Protein AF-A0A522XAZ9-F1 (afdb_monomer)

Nearest PDB structures (foldseek):
  8arv-assembly1_B  TM=9.675E-01  e=7.047E-03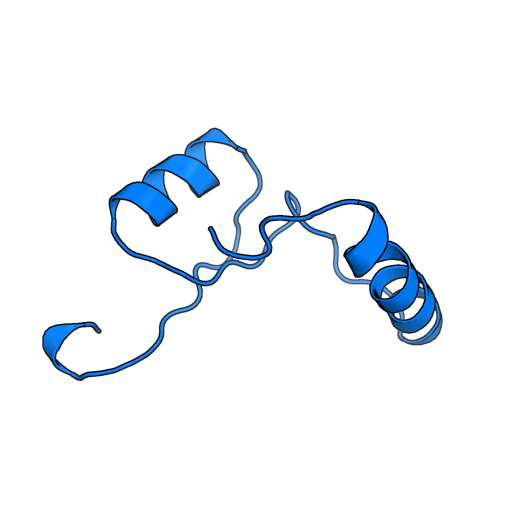  Pseudomonas aeruginosa PAO1
  5mkg-assembly2_B  TM=9.280E-01  e=3.470E-02  Pseudomonas aeruginosa
  4y8e-assembly2_B  TM=8.820E-01  e=2.630E-02  Pseudomonas aeruginosa PAO1
  2r6o-assembly1_B  TM=9.020E-01  e=1.388E-01  Thiobacillus denitrificans ATCC 25259
  3u2e-assembly1_B  TM=9.214E-01  e=1.708E-01  Caulobacter vibrioides CB15

Mean predicted aligned error: 4.86 Å

Sequence (60 aa):
AHKLGLSVIAEGVETEVQRKLLAAAGCNYAQGYLFSKPVQAGEFEELLKNWQHQNPAATV

Radius of gyration: 12.97 Å; Cα contacts (8 Å, |Δi|>4): 57; chains: 1; bounding box: 25×27×35 Å

Secondary structure (DSSP, 8-state):
-GGGT---EEE---SHHHHHHHHHTT--EEESTTT-----HHHHHHHHHHHHHH-S----

Foldseek 3Di:
DVVVVDQDEAEADQDPVSQVVCVVVVRWHYDHVVLHDDDDPVVVVVCVVCVVVPDVDNTD

Solvent-accessible surface area (backbone atoms only — not comparable to full-atom values): 3741 Å² total; per-residue (Å²): 89,73,96,73,75,46,89,60,70,45,74,76,35,61,45,73,68,55,40,53,54,38,31,77,70,70,38,59,36,70,43,27,64,61,80,47,69,95,69,54,76,78,52,44,57,56,50,58,69,50,44,73,79,76,46,95,66,91,52,82

pLDDT: mean 87.46, std 14.91, range [44.59, 97.88]

Structure (mmCIF, N/CA/C/O backbone):
data_AF-A0A522XAZ9-F1
#
_entry.id   AF-A0A522XAZ9-F1
#
loop_
_atom_site.group_PDB
_atom_site.id
_a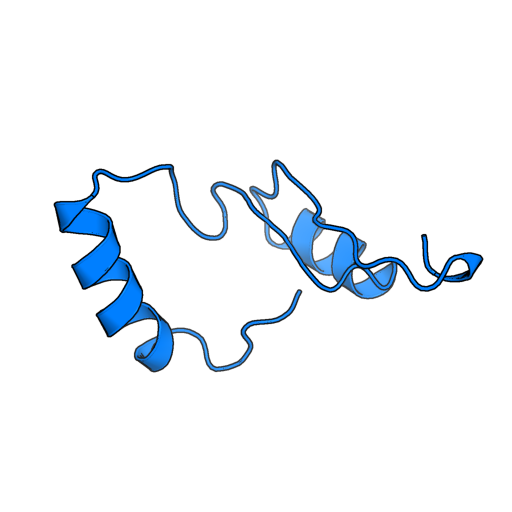tom_site.type_symbol
_atom_site.label_atom_id
_atom_site.label_alt_id
_atom_site.label_comp_id
_atom_site.label_asym_id
_atom_site.label_entity_id
_atom_site.label_seq_id
_atom_site.pdbx_PDB_ins_code
_atom_site.Cartn_x
_atom_site.Cartn_y
_atom_site.Cartn_z
_atom_site.occupancy
_atom_site.B_iso_or_equiv
_atom_site.auth_seq_id
_atom_site.auth_comp_id
_atom_site.auth_asym_id
_atom_site.auth_atom_id
_atom_site.pdbx_PDB_model_num
ATOM 1 N N . ALA A 1 1 ? 1.690 -10.802 -15.184 1.00 83.31 1 ALA A N 1
ATOM 2 C CA . ALA A 1 1 ? 0.428 -10.113 -14.856 1.00 83.31 1 ALA A CA 1
ATOM 3 C C . ALA A 1 1 ? -0.111 -9.300 -16.027 1.00 83.31 1 ALA A C 1
ATOM 5 O O . ALA A 1 1 ? -1.185 -9.634 -16.505 1.00 83.31 1 ALA A O 1
ATOM 6 N N . HIS A 1 2 ? 0.641 -8.326 -16.561 1.00 88.12 2 HIS A N 1
ATOM 7 C CA . HIS A 1 2 ? 0.147 -7.449 -17.639 1.00 88.12 2 HIS A CA 1
ATOM 8 C C . HIS A 1 2 ? -0.342 -8.199 -18.887 1.00 88.12 2 HIS A C 1
ATOM 10 O O . HIS A 1 2 ? -1.430 -7.925 -19.373 1.00 88.12 2 HIS A O 1
ATOM 16 N N . LYS A 1 3 ? 0.389 -9.225 -19.351 1.00 93.81 3 LYS A N 1
ATOM 17 C CA . LYS A 1 3 ? -0.036 -10.072 -20.489 1.00 93.81 3 LYS A CA 1
ATOM 18 C C . LYS A 1 3 ? -1.304 -10.898 -20.229 1.00 93.81 3 LYS A C 1
ATOM 20 O O . LYS A 1 3 ? -1.914 -11.375 -21.173 1.00 93.81 3 LYS A O 1
ATOM 25 N N . LEU A 1 4 ? -1.663 -11.091 -18.961 1.00 94.88 4 LEU A N 1
ATOM 26 C CA . LEU A 1 4 ? -2.868 -11.805 -18.537 1.00 94.88 4 LEU A CA 1
ATOM 27 C C . LEU A 1 4 ? -4.009 -10.838 -18.178 1.00 94.88 4 LEU A C 1
ATOM 29 O O . LEU A 1 4 ? -5.050 -11.290 -17.721 1.00 94.88 4 LEU A O 1
ATOM 33 N N . GLY A 1 5 ? -3.813 -9.520 -18.330 1.00 92.00 5 GLY A N 1
ATOM 34 C CA . GLY A 1 5 ? -4.805 -8.511 -17.946 1.00 92.00 5 GLY A CA 1
ATOM 35 C C . GLY A 1 5 ? -5.080 -8.439 -16.440 1.00 92.00 5 GLY A C 1
ATOM 36 O O . GLY A 1 5 ? -6.137 -7.966 -16.040 1.00 92.00 5 GLY A O 1
ATOM 37 N N . LEU A 1 6 ? -4.160 -8.928 -15.602 1.00 92.44 6 LEU A N 1
ATOM 38 C CA . LEU A 1 6 ? -4.339 -8.970 -14.149 1.00 92.44 6 LEU A CA 1
ATOM 39 C C . LEU A 1 6 ? -3.753 -7.729 -13.472 1.00 92.44 6 LEU A C 1
ATOM 41 O O . LEU A 1 6 ? -2.617 -7.340 -13.764 1.00 92.44 6 LEU A O 1
ATOM 45 N N . SER A 1 7 ? -4.489 -7.188 -12.502 1.00 90.50 7 SER A N 1
ATOM 46 C CA . SER A 1 7 ? -3.963 -6.237 -11.520 1.00 90.50 7 SER A CA 1
ATOM 47 C C . SER A 1 7 ? -3.061 -6.950 -10.515 1.00 90.50 7 SER A C 1
ATOM 49 O O . SER A 1 7 ? -3.324 -8.088 -10.127 1.00 90.50 7 SER A O 1
ATOM 51 N N . VAL A 1 8 ? -1.997 -6.274 -10.085 1.00 92.31 8 VAL A N 1
ATOM 52 C CA . VAL A 1 8 ? -1.061 -6.768 -9.066 1.00 92.31 8 VAL A CA 1
ATOM 53 C C . VAL A 1 8 ? -0.888 -5.739 -7.967 1.00 92.31 8 VAL A C 1
ATOM 55 O O . VAL A 1 8 ? -0.860 -4.544 -8.251 1.00 92.31 8 VAL A O 1
ATOM 58 N N . ILE A 1 9 ? -0.754 -6.221 -6.733 1.00 94.62 9 ILE A N 1
ATOM 59 C CA . ILE A 1 9 ? -0.440 -5.416 -5.555 1.00 94.62 9 ILE A CA 1
ATOM 60 C C . ILE A 1 9 ? 0.965 -5.803 -5.100 1.00 94.62 9 ILE A C 1
ATOM 62 O O . ILE A 1 9 ? 1.250 -6.985 -4.914 1.00 94.62 9 ILE A O 1
ATOM 66 N N . ALA A 1 10 ? 1.845 -4.818 -4.947 1.00 96.06 10 ALA A N 1
ATOM 67 C CA . ALA A 1 10 ? 3.145 -5.018 -4.321 1.00 96.06 10 ALA A CA 1
ATOM 68 C C . ALA A 1 10 ? 3.026 -4.866 -2.798 1.00 96.06 10 ALA A C 1
ATOM 70 O O . ALA A 1 10 ? 2.678 -3.795 -2.308 1.00 96.06 10 ALA A O 1
ATOM 71 N N . GLU A 1 11 ? 3.320 -5.924 -2.049 1.00 97.56 11 GLU A N 1
ATOM 72 C CA . GLU A 1 11 ? 3.291 -5.911 -0.583 1.00 97.56 11 GLU A CA 1
ATOM 73 C C . GLU A 1 11 ? 4.678 -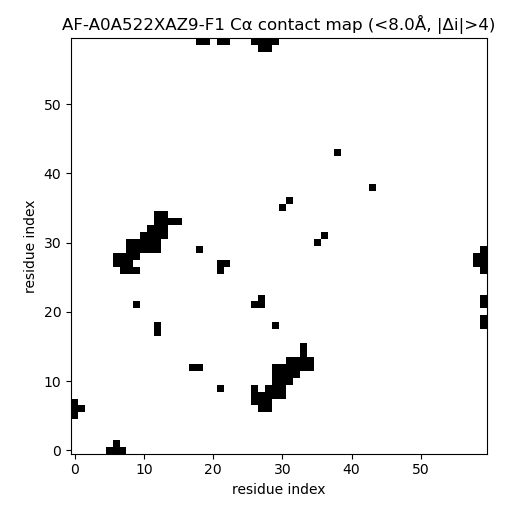5.626 0.012 1.00 97.56 11 GLU A C 1
ATOM 75 O O . GLU A 1 11 ? 5.705 -5.931 -0.596 1.00 97.56 11 GLU A O 1
ATOM 80 N N . GLY A 1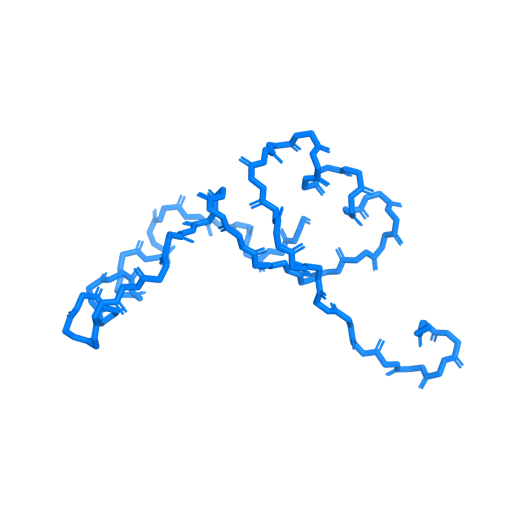 12 ? 4.712 -5.045 1.215 1.00 96.81 12 GLY A N 1
ATOM 81 C CA . GLY A 1 12 ? 5.954 -4.751 1.937 1.00 96.81 12 GLY A CA 1
ATOM 82 C C . GLY A 1 12 ? 6.687 -3.492 1.459 1.00 96.81 12 GLY A C 1
ATOM 83 O O . GLY A 1 12 ? 7.908 -3.416 1.558 1.00 96.81 12 GLY A O 1
ATOM 84 N N . VAL A 1 13 ? 5.972 -2.497 0.921 1.00 97.12 13 VAL A N 1
ATOM 85 C CA . VAL A 1 13 ? 6.576 -1.215 0.518 1.00 97.12 13 VAL A CA 1
ATOM 86 C C . VAL A 1 13 ? 6.774 -0.310 1.733 1.00 97.12 13 VAL A C 1
ATOM 88 O O . VAL A 1 13 ? 5.817 0.190 2.323 1.00 97.12 13 VAL A O 1
ATOM 91 N N . GLU A 1 14 ? 8.027 -0.075 2.098 1.00 97.75 14 GLU A N 1
ATOM 92 C CA . GLU A 1 14 ? 8.408 0.663 3.308 1.00 97.75 14 GLU A CA 1
ATOM 93 C C . GLU A 1 14 ? 9.166 1.961 3.005 1.00 97.75 14 GLU A C 1
ATOM 95 O O . GLU A 1 14 ? 9.269 2.833 3.863 1.00 97.75 14 G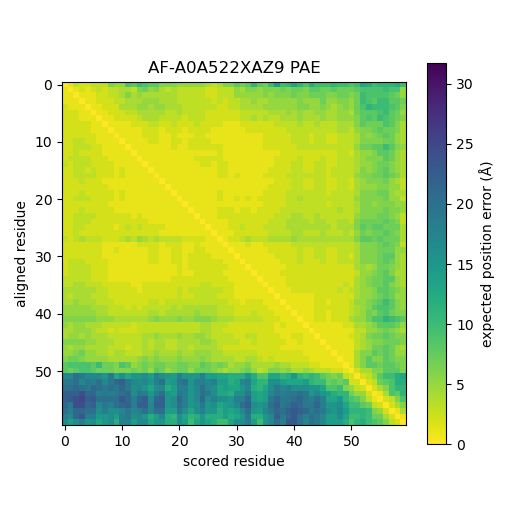LU A O 1
ATOM 100 N N . THR A 1 15 ? 9.673 2.124 1.779 1.00 96.44 15 THR A N 1
ATOM 101 C CA . THR A 1 15 ? 10.490 3.279 1.381 1.00 96.44 15 THR A CA 1
ATOM 102 C C . THR A 1 15 ? 10.037 3.893 0.058 1.00 96.44 15 THR A C 1
ATOM 104 O O . THR A 1 15 ? 9.596 3.199 -0.860 1.00 96.44 15 THR A O 1
ATOM 107 N N . GLU A 1 16 ? 10.241 5.204 -0.094 1.00 95.38 16 GLU A N 1
ATOM 108 C CA . GLU A 1 16 ? 9.986 5.918 -1.355 1.00 95.38 16 GLU A CA 1
ATOM 109 C C . GLU A 1 16 ? 10.779 5.353 -2.542 1.00 95.38 16 GLU A C 1
ATOM 111 O O . GLU A 1 16 ? 10.314 5.392 -3.679 1.00 95.38 16 GLU A O 1
ATOM 116 N N . VAL A 1 17 ? 11.975 4.809 -2.298 1.00 97.19 17 VAL A N 1
ATOM 117 C CA . VAL A 1 17 ? 12.791 4.185 -3.350 1.00 97.19 17 VAL A CA 1
ATOM 118 C C . VAL A 1 17 ? 12.112 2.922 -3.885 1.00 97.19 17 VAL A C 1
ATOM 120 O O . VAL A 1 17 ? 12.014 2.758 -5.100 1.00 97.19 17 VAL A O 1
ATOM 123 N N . GLN A 1 18 ? 11.588 2.064 -3.002 1.00 97.00 18 GLN A N 1
ATOM 124 C CA . GLN A 1 18 ? 10.819 0.879 -3.400 1.00 97.00 18 GLN A CA 1
ATOM 125 C C . GLN A 1 18 ? 9.561 1.274 -4.179 1.00 97.00 18 GLN A C 1
ATOM 127 O O . GLN A 1 18 ? 9.320 0.718 -5.250 1.00 97.00 18 GLN A O 1
ATOM 132 N N . ARG A 1 19 ? 8.800 2.272 -3.696 1.00 95.44 19 ARG A N 1
ATOM 133 C CA . ARG A 1 19 ? 7.614 2.785 -4.402 1.00 95.44 19 ARG A CA 1
ATOM 134 C C . ARG A 1 19 ? 7.964 3.228 -5.823 1.00 95.44 19 ARG A C 1
ATOM 136 O O . ARG A 1 19 ? 7.358 2.752 -6.775 1.00 95.44 19 ARG A O 1
ATOM 143 N N . LYS A 1 20 ? 8.989 4.072 -5.982 1.00 94.88 20 LYS A N 1
ATOM 144 C CA . LYS A 1 20 ? 9.414 4.582 -7.298 1.00 94.88 20 LYS A CA 1
ATOM 145 C C . LYS A 1 20 ? 9.852 3.472 -8.256 1.00 94.88 20 LYS A C 1
ATOM 147 O O . LYS A 1 20 ? 9.522 3.533 -9.438 1.00 94.88 20 LYS A O 1
ATOM 152 N N . LEU A 1 21 ? 10.565 2.456 -7.764 1.00 96.44 21 LEU A N 1
ATOM 153 C CA . LEU A 1 21 ? 10.961 1.298 -8.575 1.00 96.44 21 LEU A CA 1
ATOM 154 C C . LEU A 1 21 ? 9.747 0.490 -9.053 1.00 96.44 21 LEU A C 1
ATOM 156 O O . LEU A 1 21 ? 9.694 0.097 -10.216 1.00 96.44 21 LEU A O 1
ATOM 160 N N . LEU A 1 22 ? 8.762 0.274 -8.180 1.00 95.19 22 LEU A N 1
ATOM 161 C CA . LEU A 1 22 ? 7.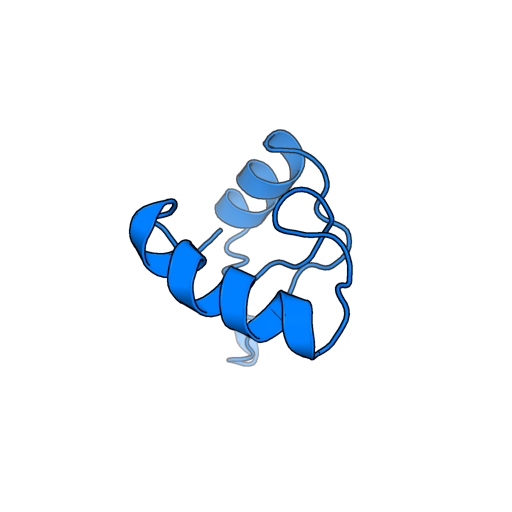523 -0.429 -8.518 1.00 95.19 22 LEU A CA 1
ATOM 162 C C . LEU A 1 22 ? 6.682 0.356 -9.536 1.00 95.19 22 LEU A C 1
ATOM 164 O O . LEU A 1 22 ? 6.173 -0.248 -10.481 1.00 95.19 22 LEU A O 1
ATOM 168 N N . ALA A 1 23 ? 6.615 1.685 -9.401 1.00 92.31 23 ALA A N 1
ATOM 169 C CA . ALA A 1 23 ? 5.951 2.569 -10.364 1.00 92.31 23 ALA A CA 1
ATOM 170 C C . ALA A 1 23 ? 6.597 2.445 -11.746 1.00 92.31 23 ALA A C 1
ATOM 172 O O . ALA A 1 23 ? 5.919 2.225 -12.748 1.00 92.31 23 ALA A O 1
ATOM 173 N N . ALA A 1 24 ? 7.932 2.523 -11.797 1.00 94.00 24 ALA A N 1
ATOM 174 C CA . ALA A 1 24 ? 8.693 2.392 -13.035 1.00 94.00 24 ALA A CA 1
ATOM 175 C C . ALA A 1 24 ? 8.524 1.010 -13.694 1.00 94.00 24 ALA A C 1
ATOM 177 O O . ALA A 1 24 ? 8.591 0.897 -14.916 1.00 94.00 24 ALA A O 1
ATOM 178 N N . ALA A 1 25 ? 8.262 -0.034 -12.902 1.00 93.06 25 ALA A N 1
ATOM 179 C CA . ALA A 1 25 ? 7.942 -1.376 -13.387 1.00 93.06 25 ALA A CA 1
ATOM 180 C C . ALA A 1 25 ? 6.468 -1.549 -13.822 1.00 93.06 25 ALA A C 1
ATOM 182 O O . ALA A 1 25 ? 6.077 -2.640 -14.246 1.00 93.06 25 ALA A O 1
ATOM 183 N N . GLY A 1 26 ? 5.639 -0.504 -13.719 1.00 91.06 26 GLY A N 1
ATOM 184 C CA . GLY A 1 26 ? 4.217 -0.541 -14.069 1.00 91.06 26 GLY A CA 1
ATOM 185 C C . GLY A 1 26 ? 3.351 -1.300 -13.059 1.00 91.06 26 GLY A C 1
ATOM 186 O O . GLY A 1 26 ? 2.335 -1.893 -13.436 1.00 91.06 26 GLY A O 1
ATOM 187 N N . CYS A 1 27 ? 3.777 -1.357 -11.794 1.00 93.56 27 CYS A N 1
ATOM 188 C CA . CYS A 1 27 ? 2.941 -1.819 -10.694 1.00 93.56 27 CYS A CA 1
ATOM 189 C C . CYS A 1 27 ? 2.138 -0.633 -10.158 1.00 93.56 27 CYS A C 1
ATOM 191 O O . CYS A 1 27 ? 2.726 0.350 -9.724 1.00 93.56 27 CYS A O 1
ATOM 193 N N . ASN A 1 28 ? 0.809 -0.734 -10.177 1.00 88.31 28 ASN A N 1
ATOM 194 C CA . ASN A 1 28 ? -0.073 0.409 -9.908 1.00 88.31 28 ASN A CA 1
ATOM 195 C C . ASN A 1 28 ? -0.677 0.392 -8.498 1.00 88.31 28 ASN A C 1
ATOM 197 O O . ASN A 1 28 ? -1.296 1.373 -8.089 1.00 88.31 28 ASN A O 1
ATOM 201 N N . TYR A 1 29 ? -0.495 -0.701 -7.754 1.00 92.25 29 TYR A N 1
ATOM 202 C CA . TYR A 1 29 ? -1.026 -0.870 -6.406 1.00 92.25 29 TYR A CA 1
ATOM 203 C C . TYR A 1 29 ? 0.073 -1.337 -5.458 1.00 92.25 29 TYR A C 1
ATOM 205 O O . TYR A 1 29 ? 0.898 -2.183 -5.814 1.00 92.25 29 TYR A O 1
ATOM 213 N N . ALA A 1 30 ? 0.066 -0.814 -4.236 1.00 94.06 30 ALA A N 1
ATOM 214 C CA . ALA A 1 30 ? 1.030 -1.186 -3.218 1.00 94.06 30 ALA A CA 1
ATOM 215 C C . ALA A 1 30 ? 0.426 -1.145 -1.812 1.00 94.06 30 ALA A C 1
ATOM 217 O O . ALA A 1 30 ? -0.464 -0.346 -1.525 1.00 94.06 30 ALA A O 1
ATOM 218 N N . GLN A 1 31 ? 0.960 -1.994 -0.940 1.00 95.81 31 GLN A N 1
ATOM 219 C CA . GLN A 1 31 ? 0.699 -2.016 0.492 1.00 95.81 31 GLN A CA 1
ATOM 220 C C . GLN A 1 31 ? 2.032 -2.070 1.239 1.00 95.81 31 GLN A C 1
ATOM 222 O O . GLN A 1 31 ? 2.957 -2.784 0.853 1.00 95.81 31 GLN A O 1
ATOM 227 N N . GLY A 1 32 ? 2.123 -1.353 2.353 1.00 96.06 32 GLY A N 1
ATOM 228 C CA . GLY A 1 32 ? 3.260 -1.431 3.261 1.00 96.06 32 GLY A CA 1
ATOM 229 C C . GLY A 1 32 ? 3.353 -0.215 4.170 1.00 96.06 32 GLY A C 1
ATOM 230 O O . GLY A 1 32 ? 2.543 0.710 4.079 1.00 96.06 32 GLY A O 1
ATOM 231 N N . TYR A 1 33 ? 4.342 -0.224 5.062 1.00 96.38 33 TYR A N 1
ATOM 232 C CA . TYR A 1 33 ? 4.460 0.772 6.129 1.00 96.38 33 TYR A CA 1
ATOM 233 C C . TYR A 1 33 ? 4.812 2.175 5.636 1.00 96.38 33 TYR A C 1
ATOM 235 O O . TYR A 1 33 ? 4.650 3.120 6.402 1.00 96.38 33 TYR A O 1
ATOM 243 N N . LEU A 1 34 ? 5.226 2.325 4.372 1.00 93.81 34 LEU A N 1
ATOM 244 C CA . LEU A 1 34 ? 5.320 3.638 3.733 1.00 93.81 34 LEU A CA 1
ATOM 245 C C . LEU A 1 34 ? 3.959 4.351 3.713 1.00 93.81 34 LEU A C 1
ATOM 247 O O . LEU A 1 34 ? 3.897 5.568 3.840 1.00 93.81 34 LEU A O 1
ATOM 251 N N . PHE A 1 35 ? 2.882 3.583 3.541 1.00 91.50 35 PHE A N 1
ATOM 252 C CA . PHE A 1 35 ? 1.512 4.077 3.432 1.00 91.50 35 PHE A CA 1
ATOM 253 C C . PHE A 1 35 ? 0.821 4.096 4.791 1.00 91.50 35 PHE A C 1
ATOM 255 O O . PHE A 1 35 ? 0.320 5.124 5.234 1.00 91.50 35 PHE A O 1
ATOM 262 N N . SER A 1 36 ? 0.781 2.935 5.443 1.00 94.50 36 SER A N 1
ATOM 263 C CA . SER A 1 36 ? 0.219 2.763 6.776 1.00 94.50 36 SER A CA 1
ATOM 264 C C . SER A 1 36 ? 0.674 1.431 7.353 1.00 94.50 36 SER A C 1
ATOM 266 O O . SER A 1 36 ? 0.879 0.448 6.637 1.00 94.50 36 SER A O 1
ATOM 268 N N . LYS A 1 37 ? 0.761 1.365 8.679 1.00 95.44 37 LYS A N 1
ATOM 269 C CA . LYS A 1 37 ? 0.745 0.079 9.382 1.00 95.44 37 LYS A CA 1
ATOM 270 C C . LYS A 1 37 ? -0.682 -0.495 9.376 1.00 95.44 37 LYS A C 1
ATOM 272 O O . LYS A 1 37 ? -1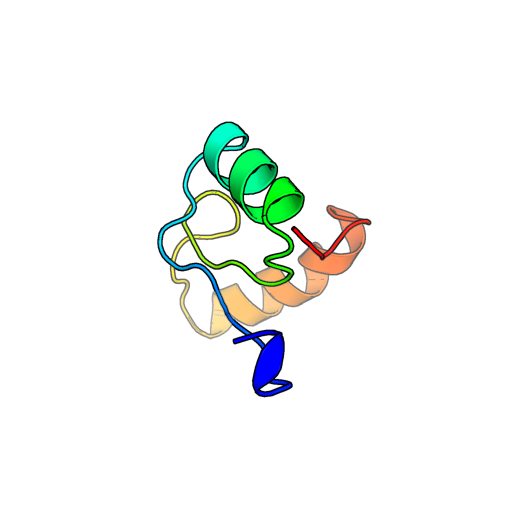.627 0.259 9.130 1.00 95.44 37 LYS A O 1
ATOM 277 N N . PRO A 1 38 ? -0.872 -1.798 9.652 1.00 95.50 38 PRO A N 1
ATOM 278 C CA . PRO A 1 38 ? -2.167 -2.322 10.056 1.00 95.50 38 PRO A CA 1
ATOM 279 C C . PRO A 1 38 ? -2.702 -1.520 11.241 1.00 95.50 38 PRO A C 1
ATOM 281 O O . PRO A 1 38 ? -1.964 -1.245 12.188 1.00 95.50 38 PRO A O 1
ATOM 284 N N . VAL A 1 39 ? -3.971 -1.146 11.167 1.00 95.88 39 VAL A N 1
ATOM 285 C CA . VAL A 1 39 ? -4.661 -0.349 12.184 1.00 95.88 39 VAL A CA 1
ATOM 286 C C . VAL A 1 39 ? -5.923 -1.073 12.631 1.00 95.88 39 VAL A C 1
ATOM 288 O O . VAL A 1 39 ? -6.420 -1.967 11.940 1.00 95.88 39 VAL A O 1
ATOM 291 N N . GLN A 1 40 ? -6.445 -0.704 13.796 1.00 97.88 40 GLN A N 1
ATOM 292 C CA . GLN A 1 40 ? -7.720 -1.227 14.274 1.00 97.88 40 GLN A CA 1
ATOM 293 C C . GLN A 1 40 ? -8.879 -0.684 13.432 1.00 97.88 40 GLN A C 1
ATOM 295 O O . GLN A 1 40 ? -8.771 0.361 12.795 1.00 97.88 40 GLN A O 1
ATOM 300 N N . ALA A 1 41 ? -10.027 -1.364 13.467 1.00 95.69 41 ALA A N 1
ATOM 301 C CA . ALA A 1 41 ? -11.194 -0.970 12.675 1.00 95.69 41 ALA A CA 1
ATOM 302 C C . ALA A 1 41 ? -11.636 0.486 12.931 1.00 95.69 41 ALA A C 1
ATOM 304 O O . ALA A 1 41 ? -11.886 1.220 11.981 1.00 95.69 41 ALA A O 1
ATOM 305 N N . GLY A 1 42 ? -11.657 0.930 14.195 1.00 95.38 42 G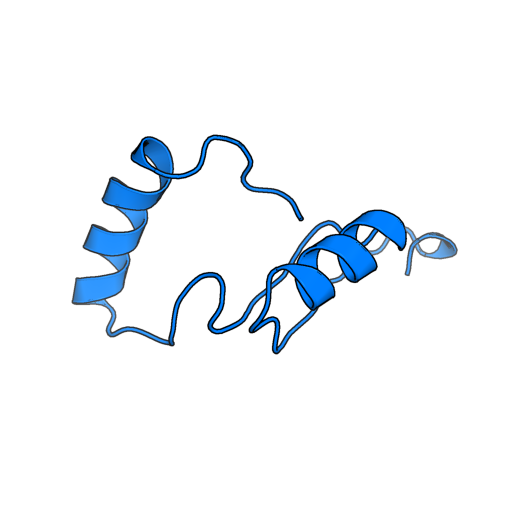LY A N 1
ATOM 306 C CA . GLY A 1 42 ? -12.015 2.315 14.531 1.00 95.38 42 GLY A CA 1
ATOM 307 C C . GLY A 1 42 ? -11.001 3.353 14.035 1.00 95.38 42 GLY A C 1
ATOM 308 O O . GLY A 1 42 ? -11.373 4.466 13.685 1.00 95.38 42 GLY A O 1
ATOM 309 N N . GLU A 1 43 ? -9.722 2.984 13.949 1.00 94.94 43 GLU A N 1
ATOM 310 C CA . GLU A 1 43 ? -8.656 3.849 13.428 1.00 94.94 43 GLU A CA 1
ATOM 311 C C . GLU A 1 43 ? -8.671 3.903 11.893 1.00 94.94 43 GLU A C 1
ATOM 313 O O . GLU A 1 43 ? -8.298 4.915 11.301 1.00 94.94 43 GLU A O 1
ATOM 318 N N . PHE A 1 44 ? -9.132 2.832 11.237 1.00 93.94 44 PHE A N 1
ATOM 319 C CA . PHE A 1 44 ? -9.255 2.772 9.783 1.00 93.94 44 PHE A CA 1
ATOM 320 C C . PHE A 1 44 ? -10.247 3.806 9.240 1.00 93.94 44 PHE A C 1
ATOM 322 O O . PHE A 1 44 ? -9.967 4.431 8.220 1.00 93.94 44 PHE A O 1
ATOM 329 N N . GLU A 1 45 ? -11.381 4.024 9.912 1.00 93.56 45 GLU A N 1
ATOM 330 C CA . GLU A 1 45 ? -12.362 5.031 9.485 1.00 93.56 45 GLU A CA 1
ATOM 331 C C . GLU A 1 45 ? -11.768 6.444 9.486 1.00 93.56 45 GLU A C 1
ATOM 333 O O . GLU A 1 45 ? -11.961 7.206 8.536 1.00 93.56 45 GLU A O 1
ATOM 338 N N . GLU A 1 46 ? -11.005 6.784 10.525 1.00 92.00 46 GLU A N 1
ATOM 339 C CA . GLU A 1 46 ? -10.312 8.070 10.617 1.00 92.00 46 GLU A CA 1
ATOM 340 C C . GLU A 1 46 ? -9.189 8.183 9.584 1.00 92.00 46 GLU A C 1
ATOM 342 O O . GLU A 1 46 ? -9.057 9.214 8.919 1.00 92.00 46 GLU A O 1
ATOM 347 N N . LEU A 1 47 ? -8.417 7.111 9.379 1.00 90.75 47 LEU A N 1
ATOM 348 C CA . LEU A 1 47 ? -7.419 7.047 8.314 1.00 90.75 47 LEU A CA 1
ATOM 349 C C . LEU A 1 47 ? -8.065 7.304 6.945 1.00 90.75 47 LEU A C 1
ATOM 351 O O . LEU A 1 47 ? -7.554 8.113 6.176 1.00 90.75 47 LEU A O 1
ATOM 355 N N . LEU A 1 48 ? -9.211 6.678 6.662 1.00 89.19 48 LEU A N 1
ATOM 356 C CA . LEU A 1 48 ? -9.922 6.799 5.391 1.00 89.19 48 LEU A CA 1
ATOM 357 C C . LEU A 1 48 ? -10.449 8.221 5.149 1.00 89.19 48 LEU A C 1
ATOM 359 O O . LEU A 1 48 ? -10.298 8.743 4.043 1.00 89.19 48 LEU A O 1
ATOM 363 N N . LYS A 1 49 ? -11.017 8.872 6.173 1.00 89.88 49 LYS A N 1
ATOM 364 C CA . LYS A 1 49 ? -11.470 10.275 6.091 1.00 89.88 49 LYS A CA 1
ATOM 365 C C . LYS A 1 49 ? -10.310 11.224 5.780 1.00 89.88 49 LYS A C 1
ATOM 367 O O . LYS A 1 49 ? -10.450 12.136 4.964 1.00 89.88 49 LYS A O 1
ATOM 372 N N . ASN A 1 50 ? -9.157 10.990 6.404 1.00 86.69 50 ASN A N 1
ATOM 373 C CA . ASN A 1 50 ? -7.980 11.846 6.266 1.00 86.69 50 ASN A CA 1
ATOM 374 C C . ASN A 1 50 ? -7.164 11.554 4.993 1.00 86.69 50 ASN A C 1
ATOM 376 O O . ASN A 1 50 ? -6.448 12.433 4.509 1.00 86.69 50 ASN A O 1
ATOM 380 N N . TRP A 1 51 ? -7.315 10.362 4.406 1.00 81.31 51 TRP A N 1
ATOM 381 C CA . TRP A 1 51 ? -6.562 9.913 3.231 1.00 81.31 51 TRP A CA 1
ATOM 382 C C . TRP A 1 51 ? -6.726 10.835 2.012 1.00 81.31 51 TRP A C 1
ATOM 384 O O . TRP A 1 51 ? -5.751 11.152 1.331 1.00 81.31 51 TRP A O 1
ATOM 394 N N . GLN A 1 52 ? -7.944 11.329 1.759 1.00 61.53 52 GLN A N 1
ATOM 395 C CA . GLN A 1 52 ? -8.246 12.201 0.612 1.00 61.53 52 GLN A CA 1
ATOM 396 C C . GLN A 1 52 ? -7.637 13.606 0.722 1.00 61.53 52 GLN A C 1
ATOM 398 O O . GLN A 1 52 ? -7.424 14.257 -0.298 1.00 61.53 52 GLN A O 1
ATOM 403 N N . HIS A 1 53 ? -7.340 14.076 1.936 1.00 56.75 53 HIS A N 1
ATOM 404 C CA . HIS A 1 53 ? -6.812 15.425 2.160 1.00 56.75 53 HIS A CA 1
ATOM 405 C C . HIS A 1 53 ? -5.283 15.504 2.087 1.00 56.75 53 HIS A C 1
ATOM 407 O O . HIS A 1 53 ? -4.742 16.596 1.927 1.00 56.75 53 HIS A O 1
ATOM 413 N N . GLN A 1 54 ? -4.581 14.374 2.202 1.00 55.88 54 GLN A N 1
ATOM 414 C CA . GLN A 1 54 ? -3.122 14.359 2.359 1.00 55.88 54 GLN A CA 1
ATOM 415 C C . GLN A 1 54 ? -2.370 13.738 1.176 1.00 55.88 54 GLN A C 1
ATOM 417 O O . GLN A 1 54 ? -1.150 13.860 1.120 1.00 55.88 54 GLN A O 1
ATOM 422 N N . ASN A 1 55 ? -3.060 13.101 0.220 1.00 54.91 55 ASN A N 1
ATOM 423 C CA . ASN A 1 55 ? -2.391 12.348 -0.843 1.00 54.91 55 ASN A CA 1
ATOM 424 C C . ASN A 1 55 ? -3.130 12.438 -2.199 1.00 54.91 55 ASN A C 1
ATOM 426 O O . ASN A 1 55 ? -3.903 11.546 -2.550 1.00 54.91 55 ASN A O 1
ATOM 430 N N . PRO A 1 56 ? -2.904 13.495 -3.007 1.00 44.59 56 PRO A N 1
ATOM 431 C CA . PRO A 1 56 ? -3.594 13.688 -4.291 1.00 44.59 56 PRO A CA 1
ATOM 432 C C . PRO A 1 56 ? -3.180 12.704 -5.407 1.00 44.59 56 PRO A C 1
ATOM 434 O O . PRO A 1 56 ? -3.729 12.764 -6.503 1.00 44.59 56 PRO A O 1
ATOM 437 N N . ALA A 1 57 ? -2.244 11.785 -5.150 1.00 49.03 57 ALA A N 1
ATOM 438 C CA . ALA A 1 57 ? -1.792 10.763 -6.094 1.00 49.03 57 ALA A CA 1
ATOM 439 C C . ALA A 1 57 ? -1.871 9.367 -5.451 1.00 49.03 57 ALA A C 1
ATOM 441 O O . ALA A 1 57 ? -0.863 8.780 -5.072 1.00 49.03 57 ALA A O 1
ATOM 442 N N . ALA A 1 58 ? -3.081 8.831 -5.289 1.00 46.91 58 ALA A N 1
ATOM 443 C CA . ALA A 1 58 ? -3.301 7.462 -4.817 1.00 46.91 58 ALA A CA 1
ATOM 444 C C . ALA A 1 58 ? -3.118 6.439 -5.958 1.00 46.91 58 ALA A C 1
ATOM 446 O O . ALA A 1 58 ? -4.048 5.745 -6.352 1.00 46.91 58 ALA A O 1
ATO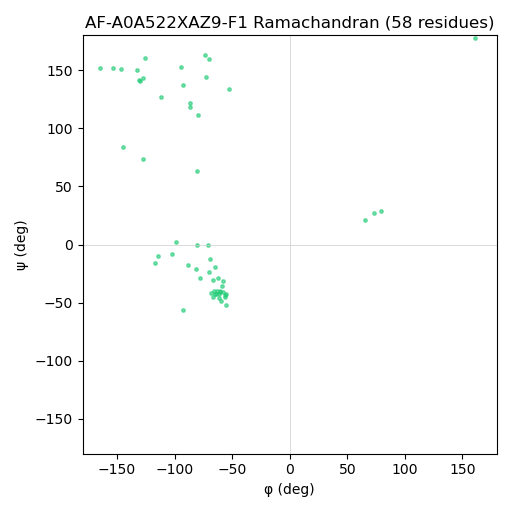M 447 N N . THR A 1 59 ? -1.904 6.374 -6.490 1.00 53.59 59 THR A N 1
ATOM 448 C CA . THR A 1 59 ? -1.352 5.292 -7.321 1.00 53.59 59 THR A CA 1
ATOM 449 C C . THR A 1 59 ? 0.159 5.326 -7.116 1.00 53.59 59 THR A C 1
ATOM 451 O O . THR A 1 59 ? 0.693 6.381 -6.770 1.00 53.59 59 THR A O 1
ATOM 454 N N . VAL A 1 60 ? 0.825 4.175 -7.257 1.00 54.72 60 VAL A N 1
ATOM 455 C CA . VAL A 1 60 ? 2.287 4.052 -7.089 1.00 54.72 60 VAL A CA 1
ATOM 456 C C . VAL A 1 60 ? 3.040 5.161 -7.818 1.00 54.72 60 VAL A C 1
ATOM 458 O O . VAL A 1 60 ? 2.648 5.528 -8.946 1.00 54.72 60 VAL A O 1
#